Protein AF-A0A354IB71-F1 (afdb_monomer_lite)

Radius of gyration: 19.33 Å; chains: 1; bounding box: 46×37×52 Å

Foldseek 3Di:
DKDFDADPQQFTQAIPDFADCVNDVQDGRGGRDHDDDGPPAQADELVPADLVRCCVQQQVDWAFQLCSVVRHHPPDDSLNSCLLCVVLVNNVPGTSVVDDPVSSVSSVVSSVVVVVCVVVVVFWWKWKDQVPHTDDIDRHDRVVQPPDPRIDMDTDPDNVVVVPD

pLDDT: mean 92.49, std 5.8, range [67.69, 98.0]

Sequence (165 aa):
SNIIFCDAENKIVDSIKHISTLVSSVREVLPGREYFIPNTQEKRNPYEITEEEFLHFVLEKPLPLDKALYQSLTGFSSVMANELLYRSSLSERNSTKELSEMEKLHLYRNFCELMNDIQNKIFCPTIVFQGDTPIEFAGTELTGYQNNKKYRTETRKSISLLLYE

Secondary structure (DSSP, 8-state):
---EEE-TTSBEEEESS-B-TTT-SS--B-TTSBP--------B-TTT--HHHHHHHTTSS-S-HHHHHHHHBTT--HHHHHHHHHHTT-TT---GGG--HHHHHHHHHHHHHHHHHHHTT----EEEEETTEEEEEESS--HHHHT-TTEEEEE-SSHHHHHH-

Structure (mmCIF, N/CA/C/O backbone):
data_AF-A0A354IB71-F1
#
_entry.id   AF-A0A354IB71-F1
#
loop_
_atom_site.group_PDB
_atom_site.id
_atom_site.type_symbol
_atom_site.label_atom_id
_atom_site.label_alt_id
_atom_site.label_comp_id
_atom_site.label_asym_id
_atom_site.label_entity_id
_atom_site.label_seq_id
_atom_site.pdbx_PDB_ins_code
_atom_site.Cartn_x
_atom_site.Cartn_y
_atom_site.Cartn_z
_atom_site.occupancy
_atom_site.B_iso_or_equiv
_atom_site.auth_seq_id
_atom_site.auth_comp_id
_atom_site.auth_asym_id
_atom_site.auth_atom_id
_atom_site.pdbx_PDB_model_num
ATOM 1 N N . SER A 1 1 ? -1.087 4.134 -16.267 1.00 82.25 1 SER A N 1
ATOM 2 C CA . SER A 1 1 ? -0.250 2.929 -16.436 1.00 82.25 1 SER A CA 1
ATOM 3 C C . SER A 1 1 ? 0.342 2.867 -17.828 1.00 82.25 1 SER A C 1
ATOM 5 O O . SER A 1 1 ? -0.308 3.315 -18.775 1.00 82.25 1 SER A O 1
ATOM 7 N N . ASN A 1 2 ? 1.562 2.342 -17.927 1.00 90.62 2 ASN A N 1
ATOM 8 C CA . ASN A 1 2 ? 2.291 2.118 -19.171 1.00 90.62 2 ASN A CA 1
ATOM 9 C C . ASN A 1 2 ? 3.052 0.787 -19.062 1.00 90.62 2 ASN A C 1
ATOM 11 O O . ASN A 1 2 ? 3.314 0.331 -17.950 1.00 90.62 2 ASN A O 1
ATOM 15 N N . ILE A 1 3 ? 3.403 0.199 -20.197 1.00 94.38 3 ILE A N 1
ATOM 16 C CA . ILE A 1 3 ? 4.298 -0.954 -20.314 1.00 94.38 3 ILE A CA 1
ATOM 17 C C . ILE A 1 3 ? 5.431 -0.485 -21.221 1.00 94.38 3 ILE A C 1
ATOM 19 O O . ILE A 1 3 ? 5.166 0.009 -22.318 1.00 94.38 3 ILE A O 1
ATOM 23 N N . ILE A 1 4 ? 6.664 -0.563 -20.730 1.00 94.81 4 ILE A N 1
ATOM 24 C CA . ILE A 1 4 ? 7.857 -0.019 -21.383 1.00 94.81 4 ILE A CA 1
ATOM 25 C C . ILE A 1 4 ? 8.848 -1.168 -21.525 1.00 94.81 4 ILE A C 1
ATOM 27 O O . ILE A 1 4 ? 9.124 -1.861 -20.547 1.00 94.81 4 ILE A O 1
ATOM 31 N N . PHE A 1 5 ? 9.337 -1.380 -22.740 1.00 96.88 5 PHE A N 1
ATOM 32 C CA . PHE A 1 5 ? 10.341 -2.383 -23.052 1.00 96.88 5 PHE A CA 1
ATOM 33 C C . PHE A 1 5 ? 11.696 -1.696 -23.195 1.00 96.88 5 PHE A C 1
ATOM 35 O O . PHE A 1 5 ? 11.828 -0.761 -23.987 1.00 96.88 5 PHE A O 1
ATOM 42 N N . CYS A 1 6 ? 12.680 -2.146 -22.420 1.00 96.56 6 CYS A N 1
ATOM 43 C CA . CYS A 1 6 ? 14.023 -1.576 -22.396 1.00 96.56 6 CYS A CA 1
ATOM 44 C C . CYS A 1 6 ? 15.076 -2.627 -22.763 1.00 96.56 6 CYS A C 1
ATOM 46 O O . CYS A 1 6 ? 14.857 -3.820 -22.545 1.00 96.56 6 CYS A O 1
ATOM 48 N N . ASP A 1 7 ? 16.210 -2.177 -23.299 1.00 96.12 7 ASP A N 1
ATOM 49 C CA . ASP A 1 7 ? 17.412 -3.001 -23.444 1.00 96.12 7 ASP A CA 1
ATOM 50 C C . ASP A 1 7 ? 18.181 -3.131 -22.112 1.00 96.12 7 ASP A C 1
ATOM 52 O O . ASP A 1 7 ? 17.731 -2.665 -21.058 1.00 96.12 7 ASP A O 1
ATOM 56 N N . ALA A 1 8 ? 19.328 -3.818 -22.144 1.00 96.19 8 ALA A N 1
ATOM 57 C CA . ALA A 1 8 ? 20.146 -4.078 -20.959 1.00 96.19 8 ALA A CA 1
ATOM 58 C C . ALA A 1 8 ? 20.752 -2.796 -20.359 1.00 96.19 8 ALA A C 1
ATOM 60 O O . ALA A 1 8 ? 21.057 -2.753 -19.168 1.00 96.19 8 ALA A O 1
ATOM 61 N N . GLU A 1 9 ? 20.877 -1.742 -21.164 1.00 95.38 9 GLU A N 1
ATOM 62 C CA . GLU A 1 9 ? 21.392 -0.429 -20.789 1.00 95.38 9 GLU A CA 1
ATOM 63 C C . GLU A 1 9 ? 20.277 0.534 -20.333 1.00 95.38 9 GLU A C 1
ATOM 65 O O . GLU A 1 9 ? 20.499 1.739 -20.231 1.00 95.38 9 GLU A O 1
ATOM 70 N N . ASN A 1 10 ? 19.075 0.020 -20.033 1.00 94.00 10 ASN A N 1
ATOM 71 C CA . ASN A 1 10 ? 17.877 0.794 -19.686 1.00 94.00 10 ASN A CA 1
ATOM 72 C C . ASN A 1 10 ? 17.427 1.775 -20.778 1.00 94.00 10 ASN A C 1
ATOM 74 O O . ASN A 1 10 ? 16.685 2.717 -20.499 1.00 94.00 10 ASN A O 1
ATOM 78 N N . LYS A 1 11 ? 17.804 1.576 -22.038 1.00 95.94 11 LYS A N 1
ATOM 79 C CA . LYS A 1 11 ? 17.280 2.379 -23.139 1.00 95.94 11 LYS A CA 1
ATOM 80 C C . LYS A 1 11 ? 15.922 1.844 -23.555 1.00 95.94 11 LYS A C 1
ATOM 82 O O . LYS A 1 11 ? 15.740 0.647 -23.753 1.00 95.94 11 LYS A O 1
ATOM 87 N N . 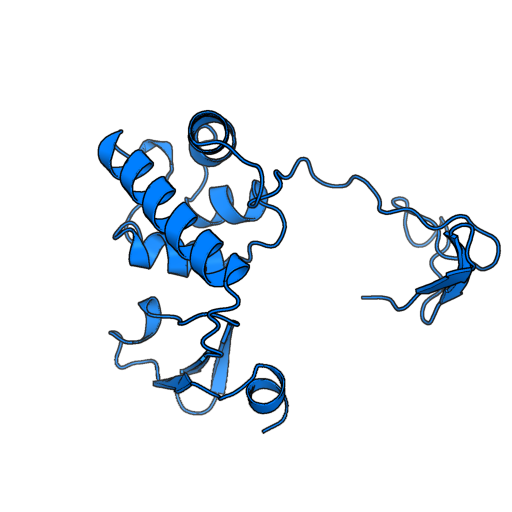ILE A 1 12 ? 14.961 2.738 -23.725 1.00 96.44 12 ILE A N 1
ATOM 88 C CA . ILE A 1 12 ? 13.620 2.402 -24.188 1.00 96.44 12 ILE A CA 1
ATOM 89 C C . ILE A 1 12 ? 13.727 1.907 -25.628 1.00 96.44 12 ILE A C 1
ATOM 91 O O . ILE A 1 12 ? 14.101 2.657 -26.529 1.00 96.44 12 ILE A O 1
ATOM 95 N N . VAL A 1 13 ? 13.370 0.646 -25.842 1.00 96.75 13 VAL A N 1
ATOM 96 C CA . VAL A 1 13 ? 13.196 0.058 -27.171 1.00 96.75 13 VAL A CA 1
ATOM 97 C C . VAL A 1 13 ? 11.833 0.474 -27.710 1.00 96.75 13 VAL A C 1
ATOM 99 O O . VAL A 1 13 ? 11.749 1.002 -28.814 1.00 96.75 13 VAL A O 1
ATOM 102 N N . ASP A 1 14 ? 10.777 0.296 -26.9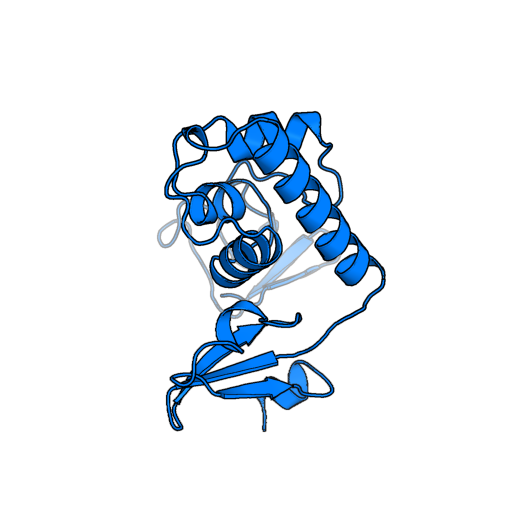08 1.00 96.50 14 ASP A N 1
ATOM 103 C CA . ASP A 1 14 ? 9.427 0.766 -27.229 1.00 96.50 14 ASP A CA 1
ATOM 104 C C . ASP A 1 14 ? 8.528 0.838 -25.977 1.00 96.50 14 ASP A C 1
ATOM 106 O O . ASP A 1 14 ? 8.900 0.405 -24.885 1.00 96.50 14 ASP A O 1
ATOM 110 N N . SER A 1 15 ? 7.320 1.384 -26.112 1.00 95.00 15 SER A N 1
ATOM 111 C CA . SER A 1 15 ? 6.293 1.370 -25.067 1.00 95.00 15 SER A CA 1
ATOM 112 C C . SER A 1 15 ? 4.884 1.366 -25.656 1.00 95.00 15 SER A C 1
ATOM 114 O O . SER A 1 15 ? 4.648 1.925 -26.723 1.00 95.00 15 SER A O 1
ATOM 116 N N . ILE A 1 16 ? 3.913 0.799 -24.932 1.00 95.38 16 ILE A N 1
ATOM 117 C CA . ILE A 1 16 ? 2.510 0.767 -25.393 1.00 95.38 16 ILE A CA 1
ATOM 118 C C . ILE A 1 16 ? 1.888 2.173 -25.487 1.00 95.38 16 ILE A C 1
ATOM 120 O O . ILE A 1 16 ? 0.935 2.387 -26.233 1.00 95.38 16 ILE A O 1
ATOM 124 N N . LYS A 1 17 ? 2.413 3.144 -24.725 1.00 91.50 17 LYS A N 1
ATOM 125 C CA . LYS A 1 17 ? 2.037 4.561 -24.809 1.00 91.50 17 LYS A CA 1
ATOM 126 C C . LYS A 1 17 ? 3.280 5.434 -24.890 1.00 91.50 17 LYS A C 1
ATOM 128 O O . LYS A 1 17 ? 4.019 5.543 -23.911 1.00 91.50 17 LYS A O 1
ATOM 133 N N . HIS A 1 18 ? 3.438 6.112 -26.021 1.00 91.50 18 HIS A N 1
ATOM 134 C CA . HIS A 1 18 ? 4.475 7.118 -26.233 1.00 91.50 18 HIS A CA 1
ATOM 135 C C . HIS A 1 18 ? 4.108 8.411 -25.505 1.00 91.50 18 HIS A C 1
ATOM 137 O O . HIS A 1 18 ? 3.019 8.953 -25.698 1.00 91.50 18 HIS A O 1
ATOM 143 N N . ILE A 1 19 ? 5.010 8.898 -24.654 1.00 89.00 19 ILE A N 1
ATOM 144 C CA . ILE A 1 19 ? 4.820 10.126 -23.873 1.00 89.00 19 ILE A CA 1
ATOM 145 C C . ILE A 1 19 ? 5.891 11.114 -24.309 1.00 89.00 19 ILE A C 1
ATOM 147 O O . ILE A 1 19 ? 7.050 10.952 -23.941 1.00 89.00 19 ILE A O 1
ATOM 151 N N . SER A 1 20 ? 5.513 12.120 -25.096 1.00 85.69 20 SER A N 1
ATOM 152 C CA . SER A 1 20 ? 6.411 13.222 -25.453 1.00 85.69 20 SER A CA 1
ATOM 153 C C . SER A 1 20 ? 6.466 14.274 -24.342 1.00 85.69 20 SER A C 1
ATOM 155 O O . SER A 1 20 ? 5.590 14.330 -23.471 1.00 85.69 20 SER A O 1
ATOM 157 N N . THR A 1 21 ? 7.452 15.168 -24.406 1.00 76.62 21 THR A N 1
ATOM 158 C CA . THR A 1 21 ? 7.569 16.325 -23.495 1.00 76.62 21 THR A CA 1
ATOM 159 C C . THR A 1 21 ? 6.358 17.265 -23.518 1.00 76.62 21 THR A C 1
ATOM 161 O O . THR A 1 21 ? 6.107 17.966 -22.542 1.00 76.62 21 THR A O 1
ATOM 164 N N . LEU A 1 22 ? 5.570 17.260 -24.601 1.00 75.81 22 LEU A N 1
ATOM 165 C CA . LEU A 1 22 ? 4.319 18.022 -24.704 1.00 75.81 22 LEU A CA 1
ATOM 166 C C . LEU A 1 22 ? 3.182 17.402 -23.877 1.00 75.81 22 LEU A C 1
ATOM 168 O O . LEU A 1 22 ? 2.238 18.097 -23.512 1.00 75.81 22 LEU A O 1
ATOM 172 N N . VAL A 1 23 ? 3.260 16.097 -23.600 1.00 75.75 23 VAL A N 1
ATOM 173 C CA . VAL A 1 23 ? 2.240 15.338 -22.862 1.00 75.75 23 VAL A CA 1
ATOM 174 C C . VAL A 1 23 ? 2.570 15.270 -21.370 1.00 75.75 23 VAL A C 1
ATOM 176 O O . VAL A 1 23 ? 1.666 15.273 -20.537 1.00 75.75 23 VAL A O 1
ATOM 179 N N . SER A 1 24 ? 3.853 15.216 -21.006 1.00 76.88 24 SER A N 1
ATOM 180 C CA . SER A 1 24 ? 4.287 15.225 -19.609 1.00 76.88 24 SER A CA 1
ATOM 181 C C . SER A 1 24 ? 5.619 15.942 -19.440 1.00 76.88 24 SER A C 1
ATOM 183 O O . SER A 1 24 ? 6.579 15.659 -20.150 1.00 76.88 24 SER A O 1
ATOM 185 N N . SER A 1 25 ? 5.699 16.806 -18.428 1.00 75.88 25 SER A N 1
ATOM 186 C CA . SER A 1 25 ? 6.952 17.425 -17.985 1.00 75.88 25 SER A CA 1
ATOM 187 C C . SER A 1 25 ? 7.787 16.521 -17.071 1.00 75.88 25 SER A C 1
ATOM 189 O O . SER A 1 25 ? 8.918 16.870 -16.747 1.00 75.88 25 SER A O 1
ATOM 191 N N . VAL A 1 26 ? 7.245 15.378 -16.630 1.00 80.50 26 VAL A N 1
ATOM 192 C CA . VAL A 1 26 ? 7.883 14.516 -15.622 1.00 80.50 26 VAL A CA 1
ATOM 193 C C . VAL A 1 26 ? 8.969 13.641 -16.242 1.00 80.50 26 VAL A C 1
ATOM 195 O O . VAL A 1 26 ? 10.072 13.550 -15.711 1.00 80.50 26 VAL A O 1
ATOM 198 N N . ARG A 1 27 ? 8.651 12.970 -17.352 1.00 83.25 27 ARG A N 1
ATOM 199 C CA . ARG A 1 27 ? 9.612 12.196 -18.142 1.00 83.25 27 ARG A CA 1
ATOM 200 C C . ARG A 1 27 ? 9.095 11.972 -19.552 1.00 83.25 27 ARG A C 1
ATOM 202 O O . ARG A 1 27 ? 7.889 11.832 -19.759 1.00 83.25 27 ARG A O 1
ATOM 209 N N . GLU A 1 28 ? 10.024 11.849 -20.485 1.00 89.12 28 GLU A N 1
ATOM 210 C CA . GLU A 1 28 ? 9.730 11.390 -21.835 1.00 89.12 28 GLU A CA 1
ATOM 211 C C . GLU A 1 28 ? 9.811 9.858 -21.901 1.00 89.12 28 GLU A C 1
ATOM 213 O O . GLU A 1 28 ? 10.681 9.243 -21.285 1.00 89.12 28 GLU A O 1
ATOM 218 N N . VAL A 1 29 ? 8.891 9.235 -22.636 1.00 92.12 29 VAL A N 1
ATOM 219 C CA . VAL A 1 29 ? 8.854 7.787 -22.875 1.00 92.12 29 VAL A CA 1
ATOM 220 C C . VAL A 1 29 ? 8.740 7.569 -24.381 1.00 92.12 29 VAL A C 1
ATOM 222 O O . VAL A 1 29 ? 7.634 7.522 -24.920 1.00 92.12 29 VAL A O 1
ATOM 225 N N . LEU A 1 30 ? 9.892 7.492 -25.051 1.00 92.88 30 LEU A N 1
ATOM 226 C CA . LEU A 1 30 ? 10.028 7.304 -26.499 1.00 92.88 30 LEU A CA 1
ATOM 227 C C . LEU A 1 30 ? 11.205 6.365 -26.813 1.00 92.88 30 LEU A C 1
ATOM 229 O O . LEU A 1 30 ? 12.174 6.358 -26.048 1.00 92.88 30 LEU A O 1
ATOM 233 N N . PRO A 1 31 ? 11.164 5.628 -27.941 1.00 94.44 31 PRO A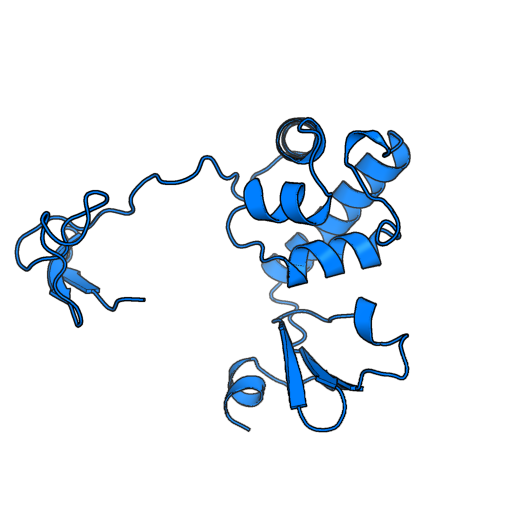 N 1
ATOM 234 C CA . PRO A 1 31 ? 12.287 4.817 -28.397 1.00 94.44 31 PRO A CA 1
ATOM 235 C C . PRO A 1 31 ? 13.604 5.598 -28.441 1.00 94.44 31 PRO A C 1
ATOM 237 O O . PRO A 1 31 ? 13.674 6.734 -28.911 1.00 94.44 31 PRO A O 1
ATOM 240 N N . GLY A 1 32 ? 14.662 4.974 -27.942 1.00 92.75 32 GLY A N 1
ATOM 241 C CA . GLY A 1 32 ? 16.008 5.520 -27.889 1.00 92.75 32 GLY A CA 1
ATOM 242 C C . GLY A 1 32 ? 16.302 6.437 -26.695 1.00 92.75 32 GLY A C 1
ATOM 243 O O . GLY A 1 32 ? 17.462 6.813 -26.519 1.00 92.75 32 GLY A O 1
ATOM 244 N N . ARG A 1 33 ? 15.305 6.784 -25.868 1.00 92.88 33 ARG A N 1
ATOM 245 C CA . ARG A 1 33 ? 15.514 7.523 -24.611 1.00 92.88 33 ARG A CA 1
ATOM 246 C C . ARG A 1 33 ? 15.930 6.593 -23.482 1.00 92.88 33 ARG A C 1
ATOM 248 O O . ARG A 1 33 ? 15.582 5.420 -23.484 1.00 92.88 33 ARG A O 1
ATOM 255 N N . GLU A 1 34 ? 16.645 7.128 -22.505 1.00 93.25 34 GLU A N 1
ATOM 256 C CA . GLU A 1 34 ? 16.977 6.402 -21.281 1.00 93.25 34 GLU A CA 1
ATOM 257 C C . GLU A 1 34 ? 15.747 6.315 -20.368 1.00 93.25 34 GLU A C 1
ATOM 259 O O . GLU A 1 34 ? 15.059 7.310 -20.118 1.00 93.25 34 GLU A O 1
ATOM 264 N N . TYR A 1 35 ? 15.448 5.113 -19.887 1.00 92.62 35 TYR A N 1
ATOM 265 C CA . TYR A 1 35 ? 14.412 4.884 -18.899 1.00 92.62 35 TYR A CA 1
ATOM 266 C C . TYR A 1 35 ? 14.931 5.240 -17.510 1.00 92.62 35 TYR A C 1
ATOM 268 O O . TYR A 1 35 ? 15.915 4.685 -17.031 1.00 92.62 35 TYR A O 1
ATOM 276 N N . PHE A 1 36 ? 14.191 6.100 -16.818 1.00 88.94 36 PHE A N 1
ATOM 277 C CA . PHE A 1 36 ? 14.417 6.378 -15.408 1.00 88.94 36 PHE A CA 1
ATOM 278 C C . PHE A 1 36 ? 13.091 6.466 -14.653 1.00 88.94 36 PHE A C 1
ATOM 280 O O . PHE A 1 36 ? 12.021 6.755 -15.213 1.00 88.94 36 PHE A O 1
ATOM 287 N N . ILE A 1 37 ? 13.159 6.205 -13.350 1.00 84.12 37 ILE A N 1
ATOM 288 C CA . ILE A 1 37 ? 12.039 6.401 -12.433 1.00 84.12 37 ILE A CA 1
ATOM 289 C C . ILE A 1 37 ? 12.099 7.858 -11.964 1.00 84.12 37 ILE A C 1
ATOM 291 O O . ILE A 1 37 ? 13.099 8.256 -11.366 1.00 84.12 37 ILE A O 1
ATOM 295 N N . PRO A 1 38 ? 11.076 8.680 -12.247 1.00 80.25 38 PRO A N 1
ATOM 296 C CA . PRO A 1 38 ? 11.101 10.074 -11.848 1.00 80.25 38 PRO A CA 1
ATOM 297 C C . PRO A 1 38 ? 10.971 10.159 -10.326 1.00 80.25 38 PRO A C 1
ATOM 299 O O . PRO A 1 38 ? 10.100 9.519 -9.733 1.00 80.25 38 PRO A O 1
ATOM 302 N N . ASN A 1 39 ? 11.829 10.954 -9.691 1.00 73.38 39 ASN A N 1
ATOM 303 C CA . ASN A 1 39 ? 11.777 11.153 -8.249 1.00 73.38 39 ASN A CA 1
ATOM 304 C C . ASN A 1 39 ? 10.661 12.151 -7.905 1.00 73.38 39 ASN A C 1
ATOM 306 O O . ASN A 1 39 ? 10.894 13.353 -7.812 1.00 73.38 39 ASN A O 1
ATOM 310 N N . THR A 1 40 ? 9.418 11.671 -7.825 1.00 67.69 40 THR A N 1
ATOM 311 C CA . THR A 1 40 ? 8.242 12.547 -7.689 1.00 67.69 40 THR A CA 1
ATOM 312 C C . THR A 1 40 ? 7.767 12.749 -6.253 1.00 67.69 40 THR A C 1
ATOM 314 O O . THR A 1 40 ? 6.983 13.665 -6.020 1.00 67.69 40 THR A O 1
ATOM 317 N N . GLN A 1 41 ? 8.166 11.901 -5.299 1.00 70.88 41 GLN A N 1
ATOM 318 C CA . GLN A 1 41 ? 7.747 12.010 -3.897 1.00 70.88 41 GLN A CA 1
ATOM 319 C C . GLN A 1 41 ? 8.856 11.529 -2.960 1.00 70.88 41 GLN A C 1
ATOM 321 O O . GLN A 1 41 ? 9.370 10.425 -3.128 1.00 70.88 41 GLN A O 1
ATOM 326 N N . GLU A 1 42 ? 9.164 12.330 -1.939 1.00 83.38 42 GLU A N 1
ATOM 327 C CA . GLU A 1 42 ? 9.991 11.915 -0.803 1.00 83.38 42 GLU A CA 1
ATOM 328 C C . GLU A 1 42 ? 9.202 10.918 0.054 1.00 83.38 42 GLU A C 1
ATOM 330 O O . GLU A 1 42 ? 8.542 11.285 1.023 1.00 83.38 42 GL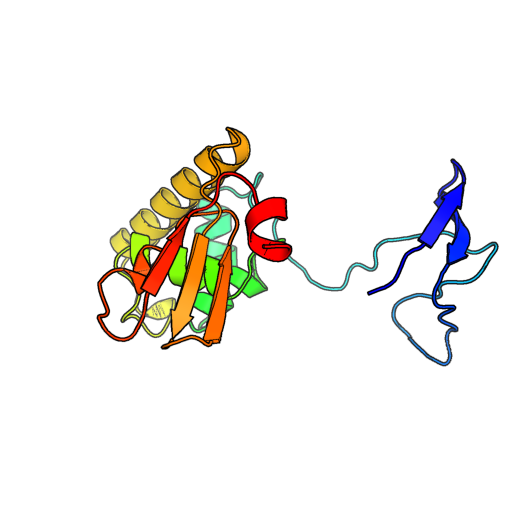U A O 1
ATOM 335 N N . LYS A 1 43 ? 9.210 9.647 -0.345 1.00 91.50 43 LYS A N 1
ATOM 336 C CA . LYS A 1 43 ? 8.626 8.544 0.418 1.00 91.50 43 LYS A CA 1
ATOM 337 C C . LYS A 1 43 ? 9.720 7.643 0.954 1.00 91.50 43 LYS A C 1
ATOM 339 O O . LYS A 1 43 ? 10.695 7.357 0.262 1.00 91.50 43 LYS A O 1
ATOM 344 N N . ARG A 1 44 ? 9.537 7.163 2.180 1.00 93.44 44 ARG A N 1
ATOM 345 C CA . ARG A 1 44 ? 10.443 6.206 2.812 1.00 93.44 44 ARG A CA 1
ATOM 346 C C . ARG A 1 44 ? 10.110 4.786 2.380 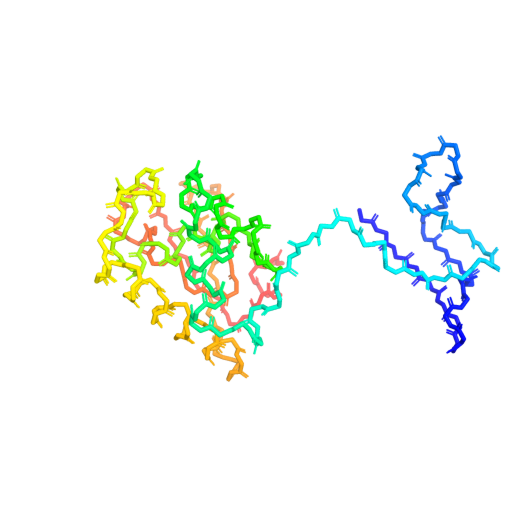1.00 93.44 44 ARG A C 1
ATOM 348 O O . ARG A 1 44 ? 8.952 4.444 2.119 1.00 93.44 44 ARG A O 1
ATOM 355 N N . ASN A 1 45 ? 11.151 3.969 2.284 1.00 93.88 45 ASN A N 1
ATOM 356 C CA . ASN A 1 45 ? 11.021 2.543 2.047 1.00 93.88 45 ASN A CA 1
ATOM 357 C C . ASN A 1 45 ? 10.533 1.869 3.344 1.00 93.88 45 ASN A C 1
ATOM 359 O O . ASN A 1 45 ? 11.257 1.910 4.339 1.00 93.88 45 ASN A O 1
ATOM 363 N N . PRO A 1 46 ? 9.339 1.248 3.369 1.00 95.44 46 PRO A N 1
ATOM 364 C CA . PRO A 1 46 ? 8.813 0.635 4.587 1.00 95.44 46 PRO A CA 1
ATOM 365 C C . PRO A 1 46 ? 9.634 -0.573 5.070 1.00 95.44 46 PRO A C 1
ATOM 367 O O . PRO A 1 46 ? 9.474 -0.982 6.212 1.00 95.44 46 PRO A O 1
ATOM 370 N N . TYR A 1 47 ? 10.509 -1.140 4.234 1.00 94.50 47 TYR A N 1
ATOM 371 C CA . TYR A 1 47 ? 11.389 -2.246 4.627 1.00 94.50 47 TYR A CA 1
ATOM 372 C C . TYR A 1 47 ? 12.674 -1.798 5.342 1.00 94.50 47 TYR A C 1
ATOM 374 O O . TYR A 1 47 ? 13.380 -2.644 5.881 1.00 94.50 47 TYR A O 1
ATOM 382 N N . GLU A 1 48 ? 12.995 -0.502 5.318 1.00 94.69 48 GLU A N 1
ATOM 383 C CA . GLU A 1 48 ? 14.275 0.038 5.813 1.00 94.69 48 GLU A CA 1
ATOM 384 C C . GLU A 1 48 ? 14.100 1.132 6.875 1.00 94.69 48 GLU A C 1
ATOM 386 O O . GLU A 1 48 ? 15.076 1.525 7.506 1.00 94.69 48 GLU A O 1
ATOM 391 N N . ILE A 1 49 ? 12.878 1.634 7.065 1.00 95.56 49 ILE A N 1
ATOM 392 C CA . ILE A 1 49 ? 12.585 2.724 8.000 1.00 95.56 49 ILE A CA 1
ATOM 393 C C . ILE A 1 49 ? 12.764 2.274 9.458 1.00 95.56 49 ILE A C 1
ATOM 395 O O . ILE A 1 49 ? 12.254 1.222 9.850 1.00 95.56 49 ILE A O 1
ATOM 399 N N . THR A 1 50 ? 13.465 3.073 10.268 1.00 96.31 50 THR A N 1
ATOM 400 C CA . THR A 1 50 ? 13.592 2.815 11.716 1.00 96.31 50 THR A CA 1
ATOM 401 C C . THR A 1 50 ? 12.382 3.330 12.498 1.00 96.31 50 THR A C 1
ATOM 403 O O . THR A 1 50 ? 11.543 4.057 11.965 1.00 96.31 50 THR A O 1
ATOM 406 N N . GLU A 1 51 ? 12.299 2.993 13.787 1.00 96.50 51 GLU A N 1
ATOM 407 C CA . GLU A 1 51 ? 11.261 3.523 14.677 1.00 96.50 51 GLU A CA 1
ATOM 408 C C . GLU A 1 51 ? 11.327 5.048 14.750 1.00 96.50 51 GLU A C 1
ATOM 410 O O . GLU A 1 51 ? 10.325 5.729 14.537 1.00 96.50 51 GLU A O 1
ATOM 415 N N . GLU A 1 52 ? 12.518 5.598 14.984 1.00 95.81 52 GLU A N 1
ATOM 416 C CA . GLU A 1 52 ? 12.722 7.039 15.097 1.00 95.81 52 GLU A CA 1
ATOM 417 C C . GLU A 1 52 ? 12.347 7.752 13.795 1.00 95.81 52 GLU A C 1
ATOM 419 O O . GLU A 1 52 ? 11.648 8.769 13.815 1.00 95.81 52 GLU A O 1
ATOM 424 N N . GLU A 1 53 ? 12.760 7.195 12.652 1.00 94.81 53 GLU A N 1
ATOM 425 C CA . GLU A 1 53 ? 12.394 7.727 11.342 1.00 94.81 53 GLU A CA 1
ATOM 426 C C . GLU A 1 53 ? 10.890 7.626 11.085 1.00 94.81 53 GLU A C 1
ATOM 428 O O . GLU A 1 53 ? 10.316 8.556 10.523 1.00 94.81 53 GLU A O 1
ATOM 433 N N . PHE A 1 54 ? 10.228 6.544 11.497 1.00 96.06 54 PHE A N 1
ATOM 434 C CA . PHE A 1 54 ? 8.783 6.395 11.352 1.00 96.06 54 PHE A CA 1
ATOM 435 C C . PHE A 1 54 ? 8.044 7.452 12.172 1.00 96.06 54 PHE A C 1
ATOM 437 O O . PHE A 1 54 ? 7.205 8.182 11.642 1.00 96.06 54 PHE A O 1
ATOM 444 N N . LEU A 1 55 ? 8.385 7.588 13.453 1.00 94.75 55 LEU A N 1
ATOM 445 C CA . LEU A 1 55 ? 7.751 8.549 14.351 1.00 94.75 55 LEU A CA 1
ATOM 446 C C . LEU A 1 55 ? 7.931 9.991 13.861 1.00 94.75 55 LEU A C 1
ATOM 448 O O . LEU A 1 55 ? 6.978 10.769 13.875 1.00 94.75 55 LEU A O 1
ATOM 452 N N . HIS A 1 56 ? 9.121 10.334 13.370 1.00 92.81 56 HIS A N 1
ATOM 453 C CA . HIS A 1 56 ? 9.414 11.671 12.865 1.00 92.81 56 HIS A CA 1
ATOM 454 C C . HIS A 1 56 ? 8.816 11.906 11.466 1.00 92.81 56 HIS A C 1
ATOM 456 O O . HIS A 1 56 ? 8.052 12.838 11.245 1.00 92.81 56 HIS A O 1
ATOM 462 N N . PHE A 1 57 ? 9.082 11.031 10.498 1.00 91.88 57 PHE A N 1
ATOM 463 C CA . PHE A 1 57 ? 8.711 11.263 9.100 1.00 91.88 57 PHE A CA 1
ATOM 464 C C . PHE A 1 57 ? 7.224 11.013 8.804 1.00 91.88 57 PHE A C 1
ATOM 466 O O . PHE A 1 57 ? 6.638 11.656 7.924 1.00 91.88 57 PHE A O 1
ATOM 473 N N . VAL A 1 58 ? 6.603 10.067 9.513 1.00 93.00 58 VAL A N 1
ATOM 474 C CA . VAL A 1 58 ? 5.189 9.718 9.328 1.00 93.00 58 VAL A CA 1
ATOM 475 C C . VAL A 1 58 ? 4.310 10.558 10.250 1.00 93.00 58 VAL A C 1
ATOM 477 O O . VAL A 1 58 ? 3.348 11.158 9.778 1.00 93.00 58 VAL A O 1
ATOM 480 N N . LEU A 1 59 ? 4.628 10.642 11.546 1.00 93.00 59 LEU A N 1
ATOM 481 C CA . LEU A 1 59 ? 3.687 11.163 12.548 1.00 93.00 59 LEU A CA 1
ATOM 482 C C . LEU A 1 59 ? 3.902 12.633 12.944 1.00 93.00 59 LEU A C 1
ATOM 484 O O . LEU A 1 59 ? 3.044 13.206 13.609 1.00 93.00 59 LEU A O 1
ATOM 488 N N . GLU A 1 60 ? 4.987 13.292 12.537 1.00 86.56 60 GLU A N 1
ATOM 489 C CA . GLU A 1 60 ? 5.224 14.688 12.941 1.00 86.56 60 GLU A CA 1
ATOM 490 C C . GLU A 1 60 ? 4.334 15.696 12.191 1.00 86.56 60 GLU A C 1
ATOM 492 O O . GLU A 1 60 ? 3.953 16.744 12.726 1.00 86.56 60 GLU A O 1
ATOM 497 N N . LYS A 1 61 ? 3.939 15.380 10.950 1.00 84.94 61 LYS A N 1
ATOM 498 C CA . LYS A 1 61 ? 3.067 16.249 10.147 1.00 84.94 61 LYS A CA 1
ATOM 499 C C . LYS A 1 61 ? 1.621 16.153 10.653 1.00 84.94 61 LYS A C 1
ATOM 501 O O . LYS A 1 61 ? 1.126 15.037 10.786 1.00 84.94 61 LYS A O 1
ATOM 506 N N . PRO A 1 62 ? 0.906 17.279 10.874 1.00 87.81 62 PRO A N 1
ATOM 507 C CA . PRO A 1 62 ? -0.493 17.282 11.310 1.00 87.81 62 PRO A CA 1
ATOM 508 C C . PRO A 1 62 ? -1.429 16.899 10.162 1.00 87.81 62 PRO A C 1
ATOM 510 O O . PRO A 1 62 ? -2.065 17.749 9.539 1.00 87.81 62 PRO A O 1
ATOM 513 N N . LEU A 1 63 ? -1.479 15.611 9.862 1.00 91.75 63 LEU A N 1
ATOM 514 C CA . LEU A 1 63 ? -2.319 15.035 8.826 1.00 91.75 63 LEU A CA 1
ATOM 515 C C . LEU A 1 63 ? -3.286 14.030 9.457 1.00 91.75 63 LEU A C 1
ATOM 517 O O . LEU A 1 63 ? -2.994 13.484 10.526 1.00 91.75 63 LEU A O 1
ATOM 521 N N . PRO A 1 64 ? -4.413 13.742 8.785 1.00 94.56 64 PRO A N 1
ATOM 522 C CA . PRO A 1 64 ? -5.163 12.528 9.059 1.00 94.56 64 PRO A CA 1
ATOM 523 C C . PRO A 1 64 ? -4.241 11.308 9.024 1.00 94.56 64 PRO A C 1
ATOM 525 O O . PRO A 1 64 ? -3.333 11.244 8.192 1.00 94.56 64 PRO A O 1
ATOM 528 N N . LEU A 1 65 ? -4.446 10.371 9.949 1.00 94.19 65 LEU A N 1
ATOM 529 C CA . LEU A 1 65 ? -3.519 9.260 10.179 1.00 94.19 65 LEU A CA 1
ATOM 530 C C . LEU A 1 65 ? -3.315 8.381 8.941 1.00 94.19 65 LEU A C 1
ATOM 532 O O . LEU A 1 65 ? -2.196 7.969 8.642 1.00 94.19 65 LEU A O 1
ATOM 536 N N . ASP A 1 66 ? -4.383 8.126 8.190 1.00 94.62 66 ASP A N 1
ATOM 537 C CA . ASP A 1 66 ? -4.325 7.354 6.954 1.00 94.62 66 ASP A CA 1
ATOM 538 C C . ASP A 1 66 ? -3.453 8.069 5.911 1.00 94.62 66 ASP A C 1
ATOM 540 O O . ASP A 1 66 ? -2.567 7.458 5.306 1.00 94.62 66 ASP A O 1
ATOM 544 N N . LYS A 1 67 ? -3.641 9.388 5.767 1.00 94.31 67 LYS A N 1
ATOM 545 C CA . LYS A 1 67 ? -2.851 10.246 4.875 1.00 94.31 67 LYS A CA 1
ATOM 546 C C . LYS A 1 67 ? -1.393 10.302 5.271 1.00 94.31 67 LYS A C 1
ATOM 548 O O . LYS A 1 67 ? -0.544 10.202 4.390 1.00 94.31 67 LYS A O 1
ATOM 553 N N . ALA A 1 68 ? -1.107 10.433 6.563 1.00 95.12 68 ALA A N 1
ATOM 554 C CA . ALA A 1 68 ? 0.252 10.399 7.083 1.00 95.12 68 ALA A CA 1
ATOM 555 C C . ALA A 1 68 ? 0.983 9.127 6.621 1.00 95.12 68 ALA A C 1
ATOM 557 O O . ALA A 1 68 ? 2.076 9.209 6.069 1.00 95.12 68 ALA A O 1
ATOM 558 N N . LEU A 1 69 ? 0.336 7.962 6.727 1.00 95.38 69 LEU A N 1
ATOM 559 C CA . LEU A 1 69 ? 0.906 6.683 6.301 1.00 95.38 69 LEU A CA 1
ATOM 560 C C . LEU A 1 69 ? 1.123 6.606 4.780 1.00 95.38 69 LEU A C 1
ATOM 562 O O . LEU A 1 69 ? 2.253 6.411 4.330 1.00 95.38 69 LEU A O 1
ATOM 566 N N . TYR A 1 70 ? 0.074 6.780 3.964 1.00 93.62 70 TYR A N 1
ATOM 567 C CA . TYR A 1 70 ? 0.193 6.548 2.514 1.00 93.62 70 TYR A CA 1
ATOM 568 C C . TYR A 1 70 ? 0.962 7.653 1.770 1.00 93.62 70 TYR A C 1
ATOM 570 O O . TYR A 1 70 ? 1.415 7.444 0.637 1.00 93.62 70 TYR A O 1
ATOM 578 N N . GLN A 1 71 ? 1.101 8.847 2.356 1.00 93.25 71 GLN A N 1
ATOM 579 C CA . GLN A 1 71 ? 1.929 9.915 1.790 1.00 93.25 71 GLN A CA 1
ATOM 580 C C . GLN A 1 71 ? 3.400 9.779 2.173 1.00 93.25 71 GLN A C 1
ATOM 582 O O . GLN A 1 71 ? 4.238 10.180 1.371 1.00 93.25 71 GLN A O 1
ATOM 587 N N . SER A 1 72 ? 3.712 9.191 3.330 1.00 94.19 72 SER A N 1
ATOM 588 C CA . SER A 1 72 ? 5.093 9.042 3.799 1.00 94.19 72 SER A CA 1
ATOM 589 C C . SER A 1 72 ? 5.746 7.717 3.397 1.00 94.19 72 SER A C 1
ATOM 591 O O . SER A 1 72 ? 6.969 7.672 3.273 1.00 94.19 72 SER A O 1
ATOM 593 N N . LEU A 1 73 ? 4.976 6.651 3.152 1.00 94.44 73 LEU A N 1
ATOM 594 C CA . LEU A 1 73 ? 5.509 5.314 2.858 1.00 94.44 73 LEU A CA 1
ATOM 595 C C . LEU A 1 73 ? 5.282 4.895 1.398 1.00 94.44 73 LEU A C 1
ATOM 597 O O . LEU A 1 73 ? 4.196 5.049 0.829 1.00 94.44 73 LEU A O 1
ATOM 601 N N . THR A 1 74 ? 6.317 4.328 0.777 1.00 92.75 74 THR A N 1
ATOM 602 C CA . THR A 1 74 ? 6.227 3.742 -0.569 1.00 92.75 74 THR A CA 1
ATOM 603 C C . THR A 1 74 ? 5.397 2.459 -0.536 1.00 92.75 74 THR A C 1
ATOM 605 O O . THR A 1 74 ? 5.590 1.612 0.327 1.00 92.75 74 THR A O 1
ATOM 608 N N . GLY A 1 75 ? 4.473 2.298 -1.487 1.00 89.69 75 GLY A N 1
ATOM 609 C CA . GLY A 1 75 ? 3.658 1.083 -1.622 1.00 89.69 75 GLY A CA 1
ATOM 610 C C . GLY A 1 75 ? 2.427 0.997 -0.711 1.00 89.69 75 GLY A C 1
ATOM 611 O O . GLY A 1 75 ? 1.624 0.089 -0.894 1.00 89.69 75 GLY A O 1
ATOM 612 N N . PHE A 1 76 ? 2.223 1.945 0.209 1.00 93.50 76 PHE A N 1
ATOM 613 C CA . PHE A 1 76 ? 1.016 1.997 1.038 1.00 93.50 76 PHE A CA 1
ATOM 614 C C . PHE A 1 76 ? -0.148 2.658 0.292 1.00 93.50 76 PHE A C 1
ATOM 616 O O . PHE A 1 76 ? -0.027 3.771 -0.225 1.00 93.50 76 PHE A O 1
ATOM 623 N N . SER A 1 77 ? -1.290 1.973 0.256 1.00 93.94 77 SER A N 1
ATOM 624 C CA . SER A 1 77 ? -2.578 2.520 -0.178 1.00 93.94 77 SER A CA 1
ATOM 625 C C . SER A 1 77 ? -3.366 3.071 1.015 1.00 93.94 77 SER A C 1
ATOM 627 O O . SER A 1 77 ? -3.044 2.777 2.169 1.00 93.94 77 SER A O 1
ATOM 629 N N . SER A 1 78 ? -4.436 3.833 0.758 1.00 94.12 78 SER A N 1
ATOM 630 C CA . SER A 1 78 ? -5.339 4.261 1.838 1.00 94.12 78 SER A CA 1
ATOM 631 C C . SER A 1 78 ? -5.991 3.066 2.537 1.00 94.12 78 SER A C 1
ATOM 633 O O . SER A 1 78 ? -6.174 3.103 3.747 1.00 94.12 78 SER A O 1
ATOM 635 N N . VAL A 1 79 ? -6.301 1.991 1.808 1.00 95.31 79 VAL A N 1
ATOM 636 C CA . VAL A 1 79 ? -6.906 0.768 2.357 1.00 95.31 79 VAL A CA 1
ATOM 637 C C . VAL A 1 79 ? -5.960 0.099 3.348 1.00 95.31 79 VAL A C 1
ATOM 639 O O . VAL A 1 79 ? -6.355 -0.182 4.475 1.00 95.31 79 VAL A O 1
ATOM 642 N N . MET A 1 80 ? -4.692 -0.085 2.966 1.00 95.81 80 MET A N 1
ATOM 643 C CA . MET A 1 80 ? -3.674 -0.653 3.856 1.00 95.81 80 MET A CA 1
ATOM 644 C C . MET A 1 80 ? -3.413 0.243 5.068 1.00 95.81 80 MET A C 1
ATOM 646 O O . MET A 1 80 ? -3.260 -0.261 6.176 1.00 95.81 80 MET A O 1
ATOM 650 N N . ALA A 1 81 ? -3.386 1.565 4.872 1.00 96.12 81 ALA A N 1
ATOM 651 C CA . ALA A 1 81 ? -3.229 2.511 5.968 1.00 96.12 81 ALA A CA 1
ATOM 652 C C . ALA A 1 81 ? -4.390 2.406 6.970 1.00 96.12 81 ALA A C 1
ATOM 654 O O . ALA A 1 81 ? -4.154 2.282 8.166 1.00 96.12 81 ALA A O 1
ATOM 655 N N . ASN A 1 82 ? -5.636 2.385 6.491 1.00 95.44 82 ASN A N 1
ATOM 656 C CA . ASN A 1 82 ? -6.812 2.244 7.353 1.00 95.44 82 ASN A CA 1
ATOM 657 C C . ASN A 1 82 ? -6.860 0.887 8.064 1.00 95.44 82 ASN A C 1
ATOM 659 O O . ASN A 1 82 ? -7.194 0.838 9.244 1.00 95.44 82 ASN A O 1
ATOM 663 N N . GLU A 1 83 ? -6.482 -0.199 7.390 1.00 96.38 83 GLU A N 1
ATOM 664 C CA . GLU A 1 83 ? -6.374 -1.516 8.023 1.00 96.38 83 GLU A CA 1
ATOM 665 C C . GLU A 1 83 ? -5.314 -1.520 9.135 1.00 96.38 83 GLU A C 1
ATOM 667 O O . GLU A 1 83 ? -5.570 -2.011 10.231 1.00 96.38 83 GLU A O 1
ATOM 672 N N . LEU A 1 84 ? -4.145 -0.919 8.900 1.00 96.94 84 LEU A N 1
ATOM 673 C CA . LEU A 1 84 ? -3.101 -0.795 9.917 1.00 96.94 84 LEU A CA 1
ATOM 674 C C . LEU A 1 84 ? -3.582 0.012 11.136 1.00 96.94 84 LEU A C 1
ATOM 676 O O . LEU A 1 84 ? -3.331 -0.373 12.281 1.00 96.94 84 LEU A O 1
ATOM 680 N N . LEU A 1 85 ? -4.299 1.114 10.903 1.00 96.69 85 LEU A N 1
ATOM 681 C CA . LEU A 1 85 ? -4.893 1.915 11.974 1.00 96.69 85 LEU A CA 1
ATOM 682 C C . LEU A 1 85 ? -5.953 1.132 12.743 1.00 96.69 85 LEU A C 1
ATOM 684 O O . LEU A 1 85 ? -5.997 1.220 13.968 1.00 96.69 85 LEU A O 1
ATOM 688 N N . TYR A 1 86 ? -6.768 0.341 12.048 1.00 95.94 86 TYR A N 1
ATOM 689 C CA . TYR A 1 86 ? -7.753 -0.527 12.679 1.00 95.94 86 TYR A CA 1
ATOM 690 C C . TYR A 1 86 ? -7.089 -1.573 13.583 1.00 95.94 86 TYR A C 1
ATOM 692 O O . TYR A 1 86 ? -7.448 -1.674 14.754 1.00 95.94 86 TYR A O 1
ATOM 700 N N . ARG A 1 87 ? -6.060 -2.277 13.089 1.00 95.12 87 ARG A N 1
ATOM 701 C CA . ARG A 1 87 ? -5.271 -3.246 13.880 1.00 95.12 87 ARG A CA 1
ATOM 702 C C . ARG A 1 87 ? -4.617 -2.606 15.104 1.00 95.12 87 ARG A C 1
ATOM 704 O O . ARG A 1 87 ? -4.546 -3.214 16.165 1.00 95.12 87 ARG A O 1
ATOM 711 N N . SER A 1 88 ? -4.222 -1.342 14.971 1.00 96.06 88 SER A N 1
ATOM 712 C CA . SER A 1 88 ? -3.654 -0.539 16.057 1.00 96.06 88 SER A CA 1
ATOM 713 C C . SER A 1 88 ? -4.708 0.067 16.993 1.00 96.06 88 SER A C 1
ATOM 715 O O . SER A 1 88 ? -4.352 0.810 17.900 1.00 96.06 88 SER A O 1
ATOM 717 N N . SER A 1 89 ? -6.004 -0.202 16.793 1.00 94.75 89 SER A N 1
ATOM 718 C CA . SER A 1 89 ? -7.105 0.404 17.562 1.00 94.75 89 SER A CA 1
ATOM 719 C C . SER A 1 89 ? -7.147 1.944 17.495 1.00 94.75 89 SER A C 1
ATOM 721 O O . SER A 1 89 ? -7.552 2.608 18.448 1.00 94.75 89 SER A O 1
ATOM 723 N N . LEU A 1 90 ? -6.737 2.527 16.361 1.00 94.69 90 LEU A N 1
ATOM 724 C CA . LEU A 1 90 ? -6.654 3.977 16.120 1.00 94.69 90 LEU A CA 1
ATOM 725 C C . LEU A 1 90 ? -7.632 4.483 15.048 1.00 94.69 90 LEU A C 1
ATOM 727 O O . LEU A 1 90 ? -7.545 5.639 14.643 1.00 94.69 90 LEU A O 1
ATOM 731 N N . SER A 1 91 ? -8.577 3.661 14.586 1.00 84.31 91 SER A N 1
ATOM 732 C CA . SER A 1 91 ? -9.517 4.027 13.511 1.00 84.31 91 SER A CA 1
ATOM 733 C C . SER A 1 91 ? -10.413 5.233 13.827 1.00 84.31 91 SER A C 1
ATOM 735 O O . SER A 1 91 ? -10.941 5.857 12.915 1.00 84.31 91 SER A O 1
ATOM 737 N N . GLU A 1 92 ? -10.601 5.562 15.107 1.00 81.62 92 GLU A N 1
ATOM 738 C CA . GLU A 1 92 ? -11.413 6.704 15.558 1.00 81.62 92 GLU A CA 1
ATOM 739 C C . GLU A 1 92 ? -10.596 7.994 15.761 1.00 81.62 92 GLU A C 1
ATOM 741 O O . GLU A 1 92 ? -11.150 9.034 16.116 1.00 81.62 92 GLU A O 1
ATOM 746 N N . ARG A 1 93 ? -9.270 7.941 15.583 1.00 86.44 93 ARG A N 1
ATOM 747 C CA . ARG A 1 93 ? -8.379 9.096 15.749 1.00 86.44 93 ARG A CA 1
ATOM 748 C C . ARG A 1 93 ? -8.310 9.897 14.456 1.00 86.44 93 ARG A C 1
ATOM 750 O O . ARG A 1 93 ? -8.172 9.335 13.371 1.00 86.44 93 ARG A O 1
ATOM 757 N N . ASN A 1 94 ? -8.348 11.222 14.575 1.00 81.00 94 ASN A N 1
ATOM 758 C CA . ASN A 1 94 ? -8.453 12.091 13.404 1.00 81.00 94 ASN A CA 1
ATOM 759 C C . ASN A 1 94 ? -7.108 12.656 12.957 1.00 81.00 94 ASN A C 1
ATOM 761 O O . ASN A 1 94 ? -6.988 13.095 11.815 1.00 81.00 94 ASN A O 1
ATOM 765 N N . SER A 1 95 ? -6.105 12.686 13.839 1.00 91.06 95 SER A N 1
ATOM 766 C CA . SER A 1 95 ? -4.843 13.375 13.571 1.00 91.06 95 SER A CA 1
ATOM 767 C C . SER A 1 95 ? -3.659 12.741 14.292 1.00 91.06 95 SER A C 1
ATOM 769 O O . SER A 1 95 ? -3.769 12.287 15.428 1.00 91.06 95 SER A O 1
ATOM 771 N N . THR A 1 96 ? -2.488 12.792 13.659 1.00 89.00 96 THR A N 1
ATOM 772 C CA . THR A 1 96 ? -1.203 12.367 14.246 1.00 89.00 96 THR A CA 1
ATOM 773 C C . THR A 1 96 ? -0.860 13.085 15.553 1.00 89.00 96 THR A C 1
ATOM 775 O O . THR A 1 96 ? -0.246 12.497 16.440 1.00 89.00 96 THR A O 1
ATOM 778 N N . LYS A 1 97 ? -1.298 14.342 15.709 1.00 89.62 97 LYS A N 1
ATOM 779 C CA . LYS A 1 97 ? -1.063 15.153 16.916 1.00 89.62 97 LYS A CA 1
ATOM 780 C C . LYS A 1 97 ? -1.850 14.692 18.140 1.00 89.62 97 LYS A C 1
ATOM 782 O O . LYS A 1 97 ? -1.499 15.072 19.251 1.00 89.62 97 LYS A O 1
ATOM 787 N N . GLU A 1 98 ? -2.918 13.929 17.936 1.00 89.56 98 GLU A N 1
ATOM 788 C CA . GLU A 1 98 ? -3.769 13.423 19.017 1.00 89.56 98 GLU A CA 1
ATOM 789 C C . GLU A 1 98 ? -3.191 12.155 19.653 1.00 89.56 98 GLU A C 1
ATOM 791 O O . GLU A 1 98 ? -3.654 11.746 20.714 1.00 89.56 98 GLU A O 1
ATOM 796 N N . LEU A 1 99 ? -2.188 11.538 19.019 1.00 93.56 99 LEU A N 1
ATOM 797 C CA . LEU A 1 99 ? -1.598 10.298 19.498 1.00 93.56 99 LEU A CA 1
ATOM 798 C C . LEU A 1 99 ? -0.686 10.546 20.700 1.00 93.56 99 LEU A C 1
ATOM 800 O O . LEU A 1 99 ? 0.297 11.289 20.624 1.00 93.56 99 LEU A O 1
ATOM 804 N N . SER A 1 100 ? -0.972 9.845 21.790 1.00 94.44 100 SER A N 1
ATOM 805 C CA . SER A 1 100 ? -0.037 9.656 22.895 1.00 94.44 100 SER A CA 1
ATOM 806 C C . SER A 1 100 ? 1.195 8.863 22.448 1.00 94.44 100 SER A C 1
ATOM 808 O O . SER A 1 100 ? 1.149 8.096 21.487 1.00 94.44 100 SER A O 1
ATOM 810 N N . GLU A 1 101 ? 2.301 8.982 23.185 1.00 93.75 101 GLU A N 1
ATOM 811 C CA . GLU A 1 101 ? 3.532 8.229 22.889 1.00 93.75 101 GLU A CA 1
ATOM 812 C C . GLU A 1 101 ? 3.307 6.707 22.864 1.00 93.75 101 GLU A C 1
ATOM 814 O O . GLU A 1 101 ? 3.887 5.999 22.044 1.00 93.75 101 GLU A O 1
ATOM 819 N N . MET A 1 102 ? 2.400 6.198 23.704 1.00 94.62 102 MET A N 1
ATOM 820 C CA . MET A 1 102 ? 2.030 4.781 23.695 1.00 94.62 102 MET A CA 1
ATOM 821 C C . MET A 1 102 ? 1.238 4.382 22.451 1.00 94.62 102 MET A C 1
ATOM 823 O O . MET A 1 102 ? 1.494 3.315 21.900 1.00 94.62 102 MET A O 1
ATOM 827 N N . GLU A 1 103 ? 0.323 5.226 21.969 1.00 96.06 103 GLU A N 1
ATOM 828 C CA . GLU A 1 103 ? -0.405 4.968 20.720 1.00 96.06 103 GLU A CA 1
ATOM 829 C C . GLU A 1 103 ? 0.534 5.003 19.507 1.00 96.06 103 GLU A C 1
ATOM 831 O O . GLU A 1 103 ? 0.428 4.148 18.629 1.00 96.06 103 GLU A O 1
ATOM 836 N N . LYS A 1 104 ? 1.501 5.930 19.480 1.00 95.81 104 LYS A N 1
ATOM 837 C CA . LYS A 1 104 ? 2.522 5.995 18.424 1.00 95.81 104 LYS A CA 1
ATOM 838 C C . LYS A 1 104 ? 3.382 4.730 18.380 1.00 95.81 104 LYS A C 1
ATOM 840 O O . LYS A 1 104 ? 3.546 4.134 17.316 1.00 95.81 104 LYS A O 1
ATOM 845 N N . LEU A 1 105 ? 3.879 4.288 19.538 1.00 95.44 105 LEU A N 1
ATOM 846 C CA . LEU A 1 105 ? 4.662 3.056 19.654 1.00 95.44 105 LEU A CA 1
ATOM 847 C C . LEU A 1 105 ? 3.832 1.821 19.278 1.00 95.44 105 LEU A C 1
ATOM 849 O O . LEU A 1 105 ? 4.324 0.907 18.619 1.00 95.44 105 LEU A O 1
ATOM 853 N N . HIS A 1 106 ? 2.560 1.787 19.678 1.00 96.31 106 HIS A N 1
ATOM 854 C CA . HIS A 1 106 ? 1.660 0.692 19.336 1.00 96.31 106 HIS A CA 1
ATOM 855 C C . HIS A 1 106 ? 1.381 0.619 17.827 1.00 96.31 106 HIS A C 1
ATOM 857 O O . HIS A 1 106 ? 1.409 -0.474 17.259 1.00 96.31 106 HIS A O 1
ATOM 863 N N . LEU A 1 107 ? 1.190 1.765 17.166 1.00 97.38 107 LEU A N 1
ATOM 864 C CA . LEU A 1 107 ? 1.067 1.847 15.711 1.00 97.38 107 LEU A CA 1
ATOM 865 C C . LEU A 1 107 ? 2.327 1.330 15.011 1.00 97.38 107 LEU A C 1
ATOM 867 O O . LEU A 1 107 ? 2.226 0.517 14.094 1.00 97.38 107 LEU A O 1
ATOM 871 N N . TYR A 1 108 ? 3.509 1.759 15.461 1.00 97.69 108 TYR A N 1
ATOM 872 C CA . TYR A 1 108 ? 4.772 1.306 14.882 1.00 97.69 108 TYR A CA 1
ATOM 873 C C . TYR A 1 108 ? 4.973 -0.211 15.033 1.00 97.69 108 TYR A C 1
ATOM 875 O O . TYR A 1 108 ? 5.348 -0.882 14.077 1.00 97.69 108 TYR A O 1
ATOM 883 N N . ARG A 1 109 ? 4.631 -0.793 16.188 1.00 97.56 109 ARG A N 1
ATOM 884 C CA . ARG A 1 109 ? 4.693 -2.254 16.380 1.00 97.56 109 ARG A CA 1
ATOM 885 C C . ARG A 1 109 ? 3.772 -3.007 15.424 1.00 97.56 109 ARG A C 1
ATOM 887 O O . ARG A 1 109 ? 4.215 -3.954 14.787 1.00 97.56 109 ARG A O 1
ATOM 894 N N . ASN A 1 110 ? 2.520 -2.569 15.276 1.00 97.94 110 ASN A N 1
ATOM 895 C CA . ASN A 1 110 ? 1.595 -3.164 14.306 1.00 97.94 110 ASN A CA 1
ATOM 896 C C . ASN A 1 110 ? 2.092 -3.003 12.861 1.00 97.94 110 ASN A C 1
ATOM 898 O O . ASN A 1 110 ? 1.882 -3.887 12.032 1.00 97.94 110 ASN A O 1
ATOM 902 N N . PHE A 1 111 ? 2.769 -1.892 12.556 1.00 98.00 111 PHE A N 1
ATOM 903 C CA . PHE A 1 111 ? 3.430 -1.697 11.270 1.00 98.00 111 PHE A CA 1
ATOM 904 C C . PHE A 1 111 ? 4.542 -2.732 11.064 1.00 98.00 111 PHE A C 1
ATOM 906 O O . PHE A 1 111 ? 4.569 -3.374 10.017 1.00 98.00 111 PHE A O 1
ATOM 913 N N . CYS A 1 112 ? 5.408 -2.957 12.056 1.00 97.81 112 CYS A N 1
ATOM 914 C CA . CYS A 1 112 ? 6.450 -3.981 11.983 1.00 97.81 112 CYS A CA 1
ATOM 915 C C . CYS A 1 112 ? 5.874 -5.386 11.781 1.00 97.81 112 CYS A C 1
ATOM 917 O O . CYS A 1 112 ? 6.384 -6.116 10.938 1.00 97.81 112 CYS A O 1
ATOM 919 N N . GLU A 1 113 ? 4.805 -5.749 12.495 1.00 97.12 113 GLU A N 1
ATOM 920 C CA . GLU A 1 113 ? 4.121 -7.040 12.313 1.00 97.12 113 GLU A CA 1
ATOM 921 C C . GLU A 1 113 ? 3.590 -7.193 10.881 1.00 97.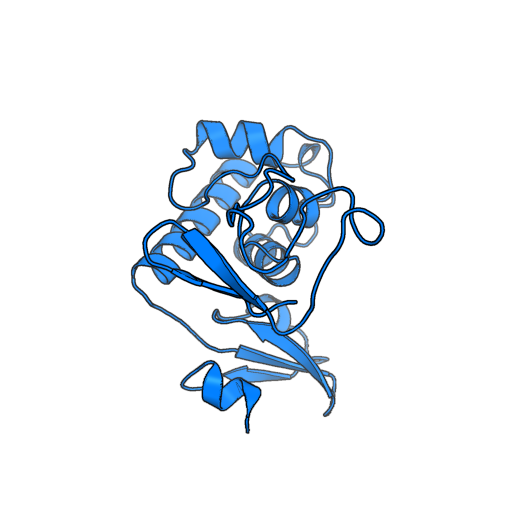12 113 GLU A C 1
ATOM 923 O O . GLU A 1 113 ? 3.875 -8.185 10.212 1.00 97.12 113 GLU A O 1
ATOM 928 N N . LEU A 1 114 ? 2.909 -6.166 10.355 1.00 96.88 114 LEU A N 1
ATOM 929 C CA . LEU A 1 114 ? 2.429 -6.160 8.971 1.00 96.88 114 LEU A CA 1
ATOM 930 C C . LEU A 1 114 ? 3.582 -6.317 7.967 1.00 96.88 114 LEU A C 1
ATOM 932 O O . LEU A 1 114 ? 3.473 -7.078 7.005 1.00 96.88 114 LEU A O 1
ATOM 936 N N . MET A 1 115 ? 4.689 -5.602 8.170 1.00 96.88 115 MET A N 1
ATOM 937 C CA . MET A 1 115 ? 5.853 -5.702 7.289 1.00 96.88 115 MET A CA 1
ATOM 938 C C . MET A 1 115 ? 6.542 -7.065 7.399 1.00 96.88 115 MET A C 1
ATOM 940 O O . MET A 1 115 ? 6.977 -7.601 6.379 1.00 96.88 115 MET A O 1
ATOM 944 N N . ASN A 1 116 ? 6.593 -7.652 8.595 1.00 97.06 116 ASN A N 1
ATOM 945 C CA . ASN A 1 116 ? 7.124 -8.989 8.830 1.00 97.06 116 ASN A CA 1
ATOM 946 C C . ASN A 1 116 ? 6.282 -10.059 8.117 1.00 97.06 116 ASN A C 1
ATOM 948 O O . ASN A 1 116 ? 6.845 -10.930 7.453 1.00 97.06 116 ASN A O 1
ATOM 952 N N . ASP A 1 117 ? 4.951 -9.969 8.165 1.00 96.44 117 ASP A N 1
ATOM 953 C CA . ASP A 1 117 ? 4.064 -10.858 7.402 1.00 96.44 117 ASP A CA 1
ATOM 954 C C . ASP A 1 117 ? 4.356 -10.774 5.897 1.00 96.44 117 ASP A C 1
ATOM 956 O O . ASP A 1 117 ? 4.546 -11.796 5.227 1.00 96.44 117 ASP A O 1
ATOM 960 N N . ILE A 1 118 ? 4.477 -9.552 5.366 1.00 95.38 118 ILE A N 1
ATOM 961 C CA . ILE A 1 118 ? 4.775 -9.312 3.948 1.00 95.38 118 ILE A CA 1
ATOM 962 C C . ILE A 1 118 ? 6.150 -9.887 3.567 1.00 95.38 118 ILE A C 1
ATOM 964 O O . ILE A 1 118 ? 6.268 -10.566 2.543 1.00 95.38 118 ILE A O 1
ATOM 968 N N . GLN A 1 119 ? 7.183 -9.667 4.387 1.00 95.94 119 GLN A N 1
ATOM 969 C CA . GLN A 1 119 ? 8.532 -10.202 4.159 1.00 95.94 119 GLN A CA 1
ATOM 970 C C . GLN A 1 119 ? 8.555 -11.735 4.171 1.00 95.94 119 GLN A C 1
ATOM 972 O O . GLN A 1 119 ? 9.211 -12.353 3.328 1.00 95.94 119 GLN A O 1
ATOM 977 N N . ASN A 1 120 ? 7.788 -12.354 5.070 1.00 97.31 120 ASN A N 1
ATOM 978 C CA . ASN A 1 120 ? 7.656 -13.808 5.175 1.00 97.31 120 ASN A CA 1
ATOM 979 C C . ASN A 1 120 ? 6.667 -14.409 4.162 1.00 97.31 120 ASN A C 1
ATOM 981 O O . ASN A 1 120 ? 6.431 -15.618 4.175 1.00 97.31 120 ASN A O 1
ATOM 985 N N . LYS A 1 121 ? 6.125 -13.595 3.245 1.00 96.19 121 LYS A N 1
ATOM 986 C CA . LYS A 1 121 ? 5.156 -13.997 2.212 1.00 96.19 121 LYS A CA 1
ATOM 987 C C . LYS A 1 121 ? 3.861 -14.578 2.794 1.00 96.19 121 LYS A C 1
ATOM 989 O O . LYS A 1 121 ? 3.202 -15.399 2.151 1.00 96.19 121 LYS A O 1
ATOM 994 N N . ILE A 1 122 ? 3.493 -14.146 3.996 1.00 96.25 122 ILE A N 1
ATOM 995 C CA . ILE A 1 122 ? 2.246 -14.503 4.665 1.00 96.25 122 ILE A CA 1
ATOM 996 C C . ILE A 1 122 ? 1.167 -13.562 4.129 1.00 96.25 122 ILE A C 1
ATOM 998 O O . ILE A 1 122 ? 0.955 -12.459 4.623 1.00 96.25 122 ILE A O 1
ATOM 1002 N N . PHE A 1 123 ? 0.508 -13.993 3.056 1.00 95.75 123 PHE A N 1
ATOM 1003 C CA . PHE A 1 123 ? -0.556 -13.234 2.407 1.00 95.75 123 PHE A CA 1
ATOM 1004 C C . PHE A 1 123 ? -1.918 -13.878 2.651 1.00 95.75 123 PHE A C 1
ATOM 1006 O O . PHE A 1 123 ? -2.058 -15.100 2.638 1.00 95.75 123 PHE A O 1
ATOM 1013 N N . CYS A 1 124 ? -2.936 -13.034 2.796 1.00 96.00 124 CYS A N 1
ATOM 1014 C CA . CYS A 1 124 ? -4.336 -13.432 2.889 1.00 96.00 124 CYS A CA 1
ATOM 1015 C C . CYS A 1 124 ? -5.149 -12.589 1.895 1.00 96.00 124 CYS A C 1
ATOM 1017 O O . CYS A 1 124 ? -5.715 -11.562 2.278 1.00 96.00 124 CYS A O 1
ATOM 1019 N N . PRO A 1 125 ? -5.163 -12.966 0.601 1.00 97.00 125 PRO A N 1
ATOM 1020 C CA . PRO A 1 125 ? -5.942 -12.277 -0.421 1.00 97.00 125 PRO A CA 1
ATOM 1021 C C . PRO A 1 125 ? -7.403 -12.161 0.004 1.00 97.00 125 PRO A C 1
ATOM 1023 O O . PRO A 1 125 ? -8.090 -13.174 0.134 1.00 97.00 125 PRO A O 1
ATOM 1026 N N . THR A 1 126 ? -7.859 -10.933 0.228 1.00 96.94 126 THR A N 1
ATOM 1027 C CA . THR A 1 126 ? -9.179 -10.636 0.788 1.00 96.94 126 THR A CA 1
ATOM 1028 C C . THR A 1 126 ? -9.905 -9.637 -0.094 1.00 96.94 126 THR A C 1
ATOM 1030 O O . THR A 1 126 ? -9.328 -8.626 -0.487 1.00 96.94 126 THR A O 1
ATOM 1033 N N . ILE A 1 127 ? -11.174 -9.909 -0.384 1.00 96.75 127 ILE A N 1
ATOM 1034 C CA . ILE A 1 127 ? -12.091 -9.011 -1.086 1.00 96.75 127 ILE A CA 1
ATOM 1035 C C . ILE A 1 127 ? -13.270 -8.672 -0.173 1.00 96.75 127 ILE A C 1
ATOM 1037 O O . ILE A 1 127 ? -13.747 -9.510 0.596 1.00 96.75 127 ILE A O 1
ATOM 1041 N N . VAL A 1 128 ? -13.730 -7.428 -0.240 1.00 97.00 128 VAL A N 1
ATOM 1042 C CA . VAL A 1 128 ? -14.840 -6.901 0.550 1.00 97.00 128 VAL A CA 1
ATOM 1043 C C . VAL A 1 128 ? -15.977 -6.526 -0.383 1.00 97.00 128 VAL A C 1
ATOM 1045 O O . VAL A 1 128 ? -15.786 -5.795 -1.355 1.00 97.00 128 VAL A O 1
ATOM 1048 N N . PHE A 1 129 ? -17.177 -6.977 -0.042 1.00 96.44 129 PHE A N 1
ATOM 1049 C CA . PHE A 1 129 ? -18.408 -6.666 -0.748 1.00 96.44 129 PHE A CA 1
ATOM 1050 C C . PHE A 1 129 ? -19.335 -5.808 0.107 1.00 96.44 129 PHE A C 1
ATOM 1052 O O . PHE A 1 129 ? -19.455 -6.017 1.316 1.00 96.44 129 PHE A O 1
ATOM 1059 N N . GLN A 1 130 ? -20.054 -4.894 -0.540 1.00 96.62 130 GLN A N 1
ATOM 1060 C CA . GLN A 1 130 ? -21.244 -4.251 0.006 1.00 96.62 130 GLN A CA 1
ATOM 1061 C C . GLN A 1 130 ? -22.455 -4.716 -0.813 1.00 96.62 130 GLN A C 1
ATOM 1063 O O . GLN A 1 130 ? -22.657 -4.277 -1.945 1.00 96.62 130 GLN A O 1
ATOM 1068 N N . GLY A 1 131 ? -23.251 -5.625 -0.244 1.00 93.25 131 GLY A N 1
ATOM 1069 C CA . GLY A 1 131 ? -24.210 -6.408 -1.028 1.00 93.25 131 GLY A CA 1
ATOM 1070 C C . GLY A 1 131 ? -23.471 -7.335 -1.997 1.00 93.25 131 GLY A C 1
ATOM 1071 O O . GLY A 1 131 ? -22.627 -8.127 -1.569 1.00 93.25 131 GLY A O 1
ATOM 1072 N N . ASP A 1 132 ? -23.752 -7.191 -3.291 1.00 93.38 132 ASP A N 1
ATOM 1073 C CA . ASP A 1 132 ? -23.097 -7.955 -4.365 1.00 93.38 132 ASP A CA 1
ATOM 1074 C C . ASP A 1 132 ? -21.963 -7.178 -5.051 1.00 93.38 132 ASP A C 1
ATOM 1076 O O . ASP A 1 132 ? -21.232 -7.729 -5.871 1.00 93.38 132 ASP A O 1
ATOM 1080 N N . THR A 1 133 ? -21.779 -5.903 -4.702 1.00 95.31 133 THR A N 1
ATOM 1081 C CA . THR A 1 133 ? -20.757 -5.052 -5.315 1.00 95.31 133 THR A CA 1
ATOM 1082 C C . THR A 1 133 ? -19.429 -5.199 -4.571 1.00 95.31 133 THR A C 1
ATOM 1084 O O . THR A 1 133 ? -19.391 -4.909 -3.370 1.00 95.31 133 THR A O 1
ATOM 1087 N N . PRO A 1 134 ? -18.332 -5.601 -5.240 1.00 94.88 134 PRO A N 1
ATOM 1088 C CA . PRO A 1 134 ? -17.002 -5.551 -4.645 1.00 94.88 134 PRO A CA 1
ATOM 1089 C C . PRO A 1 134 ? -16.582 -4.089 -4.468 1.00 94.88 134 PRO A C 1
ATOM 1091 O O . PRO A 1 134 ? -16.655 -3.299 -5.410 1.00 94.88 134 PRO A O 1
ATOM 1094 N N . ILE A 1 135 ? -16.172 -3.725 -3.256 1.00 95.44 135 ILE A N 1
ATOM 1095 C CA . ILE A 1 135 ? -15.796 -2.348 -2.908 1.00 95.44 135 ILE A CA 1
ATOM 1096 C C . ILE A 1 135 ? -14.307 -2.194 -2.616 1.00 95.44 135 ILE A C 1
ATOM 1098 O O . ILE A 1 135 ? -13.760 -1.135 -2.890 1.00 95.44 135 ILE A O 1
ATOM 1102 N N . GLU A 1 136 ? -13.654 -3.232 -2.090 1.00 96.00 136 GLU A N 1
ATOM 1103 C CA . GLU A 1 136 ? -12.241 -3.192 -1.710 1.00 96.00 136 GLU A CA 1
ATOM 1104 C C . GLU A 1 136 ? -11.598 -4.567 -1.851 1.00 96.00 136 GLU A C 1
ATOM 1106 O O . GLU A 1 136 ? -12.269 -5.593 -1.737 1.00 96.00 136 GLU A O 1
ATOM 1111 N N . PHE A 1 137 ? -10.284 -4.597 -2.054 1.00 95.81 137 PHE A N 1
ATOM 1112 C CA . PHE A 1 137 ? -9.496 -5.823 -1.983 1.00 95.81 137 PHE A CA 1
ATOM 1113 C C . PHE A 1 137 ? -8.056 -5.540 -1.555 1.00 95.81 137 PHE A C 1
ATOM 1115 O O . PHE A 1 137 ? -7.528 -4.447 -1.765 1.00 95.81 137 PHE A O 1
ATOM 1122 N N . ALA A 1 138 ? -7.401 -6.542 -0.976 1.00 96.12 138 ALA A N 1
ATOM 1123 C CA . ALA A 1 138 ? -6.002 -6.466 -0.581 1.00 96.12 138 ALA A CA 1
ATOM 1124 C C . ALA A 1 138 ? -5.323 -7.842 -0.620 1.00 96.12 138 ALA A C 1
ATOM 1126 O O . ALA A 1 138 ? -5.972 -8.886 -0.623 1.00 96.12 138 ALA A O 1
ATOM 1127 N N . GLY A 1 139 ? -3.986 -7.834 -0.628 1.00 95.31 139 GLY A N 1
ATOM 1128 C CA . GLY A 1 139 ? -3.167 -9.040 -0.436 1.00 95.31 139 GLY A CA 1
ATOM 1129 C C . GLY A 1 139 ? -3.086 -9.511 1.017 1.00 95.31 139 GLY A C 1
ATOM 1130 O O . GLY A 1 139 ? -2.544 -10.579 1.287 1.00 95.31 139 GLY A O 1
ATOM 1131 N N . THR A 1 140 ? -3.614 -8.720 1.943 1.00 94.31 140 THR A N 1
ATOM 1132 C CA . THR A 1 140 ? -3.647 -8.987 3.378 1.00 94.31 140 THR A CA 1
ATOM 1133 C C . THR A 1 140 ? -5.088 -9.039 3.854 1.00 94.31 140 THR A C 1
ATOM 1135 O O . THR A 1 140 ? -5.998 -8.540 3.189 1.00 94.31 140 THR A O 1
ATOM 1138 N N . GLU A 1 141 ? -5.288 -9.604 5.038 1.00 94.31 141 GLU A N 1
ATOM 1139 C CA . GLU A 1 141 ? -6.598 -9.596 5.671 1.00 94.31 141 GLU A CA 1
ATOM 1140 C C . GLU A 1 141 ? -7.060 -8.162 5.967 1.00 94.31 141 GLU A C 1
ATOM 1142 O O . GLU A 1 141 ? -6.263 -7.322 6.392 1.00 94.31 141 GLU A O 1
ATOM 1147 N N . LEU A 1 142 ? -8.344 -7.897 5.724 1.00 95.56 142 LEU A N 1
ATOM 1148 C CA . LEU A 1 142 ? -9.000 -6.611 5.965 1.00 95.56 142 LEU A CA 1
ATOM 1149 C C . LEU A 1 142 ? -9.938 -6.730 7.173 1.00 95.56 142 LEU A C 1
ATOM 1151 O O . LEU A 1 142 ? -11.165 -6.770 7.038 1.00 95.56 142 LEU A O 1
ATOM 1155 N N . THR A 1 143 ? -9.342 -6.837 8.360 1.00 94.94 143 THR A N 1
ATOM 1156 C CA . THR A 1 143 ? -10.051 -7.081 9.625 1.00 94.94 143 THR A CA 1
ATOM 1157 C C . THR A 1 143 ? -11.013 -5.947 9.985 1.00 94.94 143 THR A C 1
ATOM 1159 O O . THR A 1 143 ? -12.075 -6.206 10.555 1.00 94.94 143 THR A O 1
ATOM 1162 N N . GLY A 1 144 ? -10.729 -4.714 9.543 1.00 93.62 144 GLY A N 1
ATOM 1163 C CA . GLY A 1 144 ? -11.589 -3.546 9.767 1.00 93.62 144 GLY A CA 1
ATOM 1164 C C . GLY A 1 144 ? -13.012 -3.671 9.222 1.00 93.62 144 GLY A C 1
ATOM 1165 O O . GLY A 1 144 ? -13.926 -3.001 9.702 1.00 93.62 144 GLY A O 1
ATOM 1166 N N . TYR A 1 145 ? -13.231 -4.560 8.253 1.00 94.19 145 TYR A N 1
ATOM 1167 C CA . TYR A 1 145 ? -14.536 -4.758 7.624 1.00 94.19 145 TYR A CA 1
ATOM 1168 C C . TYR A 1 145 ? -15.343 -5.903 8.246 1.00 94.19 145 TYR A C 1
ATOM 1170 O O . TYR A 1 145 ? -16.565 -5.918 8.109 1.00 94.19 145 TYR A O 1
ATOM 1178 N N . GLN A 1 146 ? -14.696 -6.834 8.955 1.00 90.44 146 GLN A N 1
ATOM 1179 C CA . GLN A 1 146 ? -15.327 -8.071 9.437 1.00 90.44 146 GLN A CA 1
ATOM 1180 C C . GLN A 1 146 ? -16.394 -7.822 10.512 1.00 90.44 146 GLN A C 1
ATOM 1182 O O . GLN A 1 146 ? -17.403 -8.522 10.572 1.00 90.44 146 GLN A O 1
ATOM 1187 N N . ASN A 1 147 ? -16.209 -6.789 11.337 1.00 84.56 147 ASN A N 1
ATOM 1188 C CA . ASN A 1 147 ? -17.114 -6.473 12.445 1.00 84.56 147 ASN A CA 1
ATOM 1189 C C . ASN A 1 147 ? -18.339 -5.637 12.034 1.00 84.56 147 ASN A C 1
ATOM 1191 O O . ASN A 1 147 ? -19.188 -5.320 12.869 1.00 84.56 147 ASN A O 1
ATOM 1195 N N . ASN A 1 148 ? -18.469 -5.284 10.752 1.00 89.94 148 ASN A N 1
ATOM 1196 C CA . ASN A 1 148 ? -19.573 -4.475 10.255 1.00 89.94 148 ASN A CA 1
ATOM 1197 C C . ASN A 1 148 ? -20.488 -5.297 9.338 1.00 89.94 148 ASN A C 1
ATOM 1199 O O . ASN A 1 148 ? -20.129 -5.619 8.211 1.00 89.94 148 ASN A O 1
ATOM 1203 N N . LYS A 1 149 ? -21.724 -5.548 9.792 1.00 90.38 149 LYS A N 1
ATOM 1204 C CA . LYS A 1 149 ? -22.747 -6.334 9.068 1.00 90.38 149 LYS A CA 1
ATOM 1205 C C . LYS A 1 149 ? -23.098 -5.799 7.675 1.00 90.38 149 LYS A C 1
ATOM 1207 O O . LYS A 1 149 ? -23.738 -6.501 6.899 1.00 90.38 149 LYS A O 1
ATOM 1212 N N . LYS A 1 150 ? -22.732 -4.552 7.370 1.00 94.06 150 LYS A N 1
ATOM 1213 C CA . LYS A 1 150 ? -22.891 -3.953 6.042 1.00 94.06 150 LYS A CA 1
ATOM 1214 C C . LYS A 1 150 ? -21.981 -4.607 4.996 1.00 94.06 150 LYS A C 1
ATOM 1216 O O . LYS A 1 150 ? -22.290 -4.533 3.806 1.00 94.06 150 LYS A O 1
ATOM 1221 N N . TYR A 1 151 ? -20.876 -5.207 5.429 1.00 96.19 151 TYR A N 1
ATOM 1222 C CA . TYR A 1 151 ? -19.858 -5.763 4.554 1.00 96.19 151 TYR A CA 1
ATOM 1223 C C . TYR A 1 151 ? -19.785 -7.283 4.678 1.00 96.19 151 TYR A C 1
ATOM 1225 O O . TYR A 1 151 ? -19.993 -7.856 5.745 1.00 96.19 151 TYR A O 1
ATOM 1233 N N . ARG A 1 152 ? -19.469 -7.932 3.559 1.00 95.88 152 ARG A N 1
ATOM 1234 C CA . ARG A 1 152 ? -19.119 -9.352 3.493 1.00 95.88 152 ARG A CA 1
ATOM 1235 C C . ARG A 1 152 ? -17.679 -9.452 3.019 1.00 95.88 152 ARG A C 1
ATOM 1237 O O . ARG A 1 152 ? -17.359 -8.953 1.945 1.00 95.88 152 ARG A O 1
ATOM 1244 N N . THR A 1 153 ? -16.822 -10.085 3.806 1.00 96.06 153 THR A N 1
ATOM 1245 C CA . THR A 1 153 ? -15.424 -10.326 3.438 1.00 96.06 153 THR A CA 1
ATOM 1246 C C . THR A 1 153 ? -15.249 -11.761 2.980 1.00 96.06 153 THR A C 1
ATOM 1248 O O . THR A 1 153 ? -15.745 -12.679 3.632 1.00 96.06 153 THR A O 1
ATOM 1251 N N . GLU A 1 154 ? -14.500 -11.964 1.907 1.00 95.25 154 GLU A N 1
ATOM 1252 C CA . GLU A 1 154 ? -14.123 -13.295 1.451 1.00 95.25 154 GLU A CA 1
ATOM 1253 C C . GLU A 1 154 ? -12.628 -13.383 1.201 1.00 95.25 154 GLU A C 1
ATOM 1255 O O . GLU A 1 154 ? -12.022 -12.461 0.657 1.00 95.25 154 GLU A O 1
ATOM 1260 N N . THR A 1 155 ? -12.044 -14.523 1.560 1.00 96.06 155 THR A N 1
ATOM 1261 C CA . THR A 1 155 ? -10.640 -14.815 1.290 1.00 96.06 155 THR A CA 1
ATOM 1262 C C . THR A 1 155 ? -10.500 -15.740 0.084 1.00 96.06 155 THR A C 1
ATOM 1264 O O . THR A 1 155 ? -11.416 -16.489 -0.283 1.00 96.06 155 THR A O 1
ATOM 1267 N N . ARG A 1 156 ? -9.346 -15.666 -0.580 1.00 94.81 156 ARG A N 1
ATOM 1268 C CA . ARG A 1 156 ? -8.982 -16.499 -1.733 1.00 94.81 156 ARG A CA 1
ATOM 1269 C C . ARG A 1 156 ? -7.563 -17.026 -1.568 1.00 94.81 156 ARG A C 1
ATOM 1271 O O . ARG A 1 156 ? -6.749 -16.462 -0.846 1.00 94.81 156 ARG A O 1
ATOM 1278 N N . LYS A 1 157 ? -7.243 -18.108 -2.281 1.00 94.06 157 LYS A N 1
ATOM 1279 C CA . LYS A 1 157 ? -5.912 -18.740 -2.210 1.00 94.06 157 LYS A CA 1
ATOM 1280 C C . LYS A 1 157 ? -4.806 -17.896 -2.855 1.00 94.06 157 LYS A C 1
ATOM 1282 O O . LYS A 1 157 ? -3.635 -18.121 -2.575 1.00 94.06 157 LYS A O 1
ATOM 1287 N N . SER A 1 158 ? -5.153 -16.973 -3.752 1.00 94.56 158 SER A N 1
ATOM 1288 C CA . SER A 1 158 ? -4.200 -16.083 -4.421 1.00 94.56 158 SER A CA 1
ATOM 1289 C C . SER A 1 158 ? -4.878 -14.790 -4.879 1.00 94.56 158 SER A C 1
ATOM 1291 O O . SER A 1 158 ? -6.097 -14.749 -5.050 1.00 94.56 158 SER A O 1
ATOM 1293 N N . ILE A 1 159 ? -4.077 -13.747 -5.122 1.00 94.81 159 ILE A N 1
ATOM 1294 C CA . ILE A 1 159 ? -4.556 -12.495 -5.730 1.00 94.81 159 ILE A CA 1
ATOM 1295 C C . ILE A 1 159 ? -5.121 -12.740 -7.132 1.00 94.81 159 ILE A C 1
ATOM 1297 O O . ILE A 1 159 ? -6.115 -12.130 -7.500 1.00 94.81 159 ILE A O 1
ATOM 1301 N N . SER A 1 160 ? -4.538 -13.659 -7.906 1.00 94.88 160 SER A N 1
ATOM 1302 C CA . SER A 1 160 ? -5.051 -13.977 -9.241 1.00 94.88 160 SER A CA 1
ATOM 1303 C C . SER A 1 160 ? -6.472 -14.534 -9.180 1.00 94.88 160 SER A C 1
ATOM 1305 O O . SER A 1 160 ? -7.335 -14.049 -9.898 1.00 94.88 160 SER A O 1
ATOM 1307 N N . LEU A 1 161 ? -6.739 -15.503 -8.298 1.00 94.00 161 LEU A N 1
ATOM 1308 C CA . LEU A 1 161 ? -8.094 -16.049 -8.144 1.00 94.00 161 LEU A CA 1
ATOM 1309 C C . LEU A 1 161 ? -9.071 -14.983 -7.646 1.00 94.00 161 LEU A C 1
ATOM 1311 O O . LEU A 1 161 ? -10.203 -14.935 -8.092 1.00 94.00 161 LEU A O 1
ATOM 1315 N N . LEU A 1 162 ? -8.614 -14.081 -6.774 1.00 94.31 162 LEU A N 1
ATOM 1316 C CA . LEU A 1 162 ? -9.426 -12.957 -6.314 1.00 94.31 162 LEU A CA 1
ATOM 1317 C C . LEU A 1 162 ? -9.843 -12.005 -7.445 1.00 94.31 162 LEU A C 1
ATOM 1319 O O . LEU A 1 162 ? -10.937 -11.458 -7.386 1.00 94.31 162 LEU A O 1
ATOM 1323 N N . LEU A 1 163 ? -8.978 -11.769 -8.436 1.00 91.50 163 LEU A N 1
ATOM 1324 C CA . LEU A 1 163 ? -9.219 -10.780 -9.495 1.00 91.50 163 LEU A CA 1
ATOM 1325 C C . LEU A 1 163 ? -9.951 -11.333 -10.724 1.00 91.50 163 LEU A C 1
ATOM 1327 O O . LEU A 1 163 ? -10.487 -10.541 -11.499 1.00 91.50 163 LEU A O 1
ATOM 1331 N N . TYR A 1 164 ? -9.919 -12.649 -10.945 1.00 87.88 164 TYR A N 1
ATOM 1332 C CA . TYR A 1 164 ? -10.404 -13.270 -12.185 1.00 87.88 164 TYR A CA 1
ATOM 1333 C C . TYR A 1 164 ? -11.578 -14.242 -11.999 1.00 87.88 164 TYR A C 1
ATOM 1335 O O . TYR A 1 164 ? -12.124 -14.692 -13.007 1.00 87.88 164 TYR A O 1
ATOM 1343 N N . GLU A 1 165 ? -11.961 -14.561 -10.760 1.00 75.50 165 GLU A N 1
ATOM 1344 C CA . GLU A 1 165 ? -13.162 -15.348 -10.427 1.00 75.50 165 GLU A CA 1
ATOM 1345 C C . GLU A 1 165 ? -14.249 -14.461 -9.816 1.00 75.50 165 GLU A C 1
ATOM 1347 O O . GLU A 1 165 ? -15.411 -14.586 -10.262 1.00 75.50 165 GLU A O 1
#